Protein AF-A0A0D0CYC9-F1 (afdb_monomer_lite)

Organism: NCBI:txid930991

Secondary structure (DSSP, 8-state):
-HHHHHHHHHHHH-GGG-HHHHHHHHHHHHTT--HHHHHHHHHTTSS--HHHHHHHHHHHHHHHHHHHHHHHHTTS---------------

Radius of gyration: 20.15 Å; chains: 1; bounding box: 47×49×49 Å

pLDDT: mean 84.69, std 9.31, range [64.44, 97.12]

Sequence (91 aa):
KAVVVISIFLQSSNEKCNSLQGWMGFFMKSMCVPEKAIKVLAHAGLLISLSSIHNAVTSMSKEISSTIRKEVRTLHAAFVYDNFDIAFNTA

Foldseek 3Di:
DVVVVVLLVCCLPDPVSVVVLLVVLLVCVVVVPDLVVVCVCCVVSNHPHPVSNVVVVVVVVVVVVVVVVVCVVVVPDDDDPPPDDDDDDDD

Structure (mmCIF, N/CA/C/O backbone):
data_AF-A0A0D0CYC9-F1
#
_entry.id   AF-A0A0D0CYC9-F1
#
loop_
_atom_site.group_PDB
_atom_site.id
_atom_site.type_symbol
_atom_site.label_atom_id
_atom_site.label_alt_id
_atom_site.label_comp_id
_atom_site.label_asym_id
_atom_site.label_entity_id
_atom_site.label_seq_id
_atom_site.pdbx_PDB_ins_code
_atom_site.Cartn_x
_atom_site.Cartn_y
_atom_site.Cartn_z
_atom_site.occupancy
_atom_site.B_iso_or_equiv
_atom_site.auth_seq_id
_atom_site.auth_comp_id
_atom_site.auth_asym_id
_atom_site.auth_atom_id
_atom_site.pdbx_PDB_model_num
ATOM 1 N N . LYS A 1 1 ? 4.509 7.490 -29.520 1.00 64.94 1 LYS A N 1
ATOM 2 C CA . LYS A 1 1 ? 5.724 6.898 -28.896 1.00 64.94 1 LYS A CA 1
ATOM 3 C C . LYS A 1 1 ? 6.368 7.843 -27.877 1.00 64.94 1 LYS A C 1
ATOM 5 O O . LYS A 1 1 ? 6.438 7.456 -26.722 1.00 64.94 1 LYS A O 1
ATOM 10 N N . ALA A 1 2 ? 6.738 9.078 -28.245 1.00 77.50 2 ALA A N 1
ATOM 11 C CA . ALA A 1 2 ? 7.311 10.062 -27.309 1.00 77.50 2 ALA A CA 1
ATOM 12 C C . ALA A 1 2 ? 6.413 10.362 -26.093 1.00 77.50 2 ALA A C 1
ATOM 14 O O . ALA A 1 2 ? 6.896 10.353 -24.971 1.00 77.50 2 ALA A O 1
ATOM 15 N N . VAL A 1 3 ? 5.101 10.522 -26.307 1.00 75.81 3 VAL A N 1
ATOM 16 C CA . VAL A 1 3 ? 4.126 10.777 -25.228 1.00 75.81 3 VAL A CA 1
ATOM 17 C C . VAL A 1 3 ? 4.171 9.699 -24.141 1.00 75.81 3 VAL A C 1
ATOM 19 O O . VAL A 1 3 ? 4.233 10.038 -22.972 1.00 75.81 3 VAL A O 1
ATOM 22 N N . VAL A 1 4 ? 4.230 8.415 -24.515 1.00 75.88 4 VAL A N 1
ATOM 23 C CA . VAL A 1 4 ? 4.288 7.291 -23.557 1.00 75.88 4 VAL A CA 1
ATOM 24 C C . VAL A 1 4 ? 5.576 7.329 -22.736 1.00 75.88 4 VAL A C 1
ATOM 26 O O . VAL A 1 4 ? 5.535 7.176 -21.522 1.00 75.88 4 VAL A O 1
ATOM 29 N N . VAL A 1 5 ? 6.715 7.576 -23.386 1.00 75.31 5 VAL A N 1
ATOM 30 C CA . VAL A 1 5 ? 8.018 7.678 -22.711 1.00 75.31 5 VAL A CA 1
ATOM 31 C C . VAL A 1 5 ? 8.027 8.864 -21.745 1.00 75.31 5 VAL A C 1
ATOM 33 O O . VAL A 1 5 ? 8.406 8.705 -20.590 1.00 75.31 5 VAL A O 1
ATOM 36 N N . ILE A 1 6 ? 7.534 10.026 -22.182 1.00 74.56 6 ILE A N 1
ATOM 37 C CA . ILE A 1 6 ? 7.400 11.221 -21.340 1.00 74.56 6 ILE A CA 1
ATOM 38 C C . ILE A 1 6 ? 6.462 10.945 -20.160 1.00 74.56 6 ILE A C 1
ATOM 40 O O . ILE A 1 6 ? 6.777 11.340 -19.045 1.00 74.56 6 ILE A O 1
ATOM 44 N N . SER A 1 7 ? 5.350 10.231 -20.366 1.00 70.06 7 SER A N 1
ATOM 45 C CA . SER A 1 7 ? 4.454 9.827 -19.280 1.00 70.06 7 SER A CA 1
ATOM 46 C C . SER A 1 7 ? 5.153 8.923 -18.265 1.00 70.06 7 SER A C 1
ATOM 48 O O . SER A 1 7 ? 5.009 9.166 -17.075 1.00 70.06 7 SER A O 1
ATOM 50 N N . ILE A 1 8 ? 5.944 7.937 -18.698 1.00 72.38 8 ILE A N 1
ATOM 51 C CA . ILE A 1 8 ? 6.708 7.063 -17.789 1.00 72.38 8 ILE A CA 1
ATOM 52 C C . ILE A 1 8 ? 7.718 7.884 -16.975 1.00 72.38 8 ILE A C 1
ATOM 54 O O . ILE A 1 8 ? 7.745 7.785 -15.751 1.00 72.38 8 ILE A O 1
ATOM 58 N N . PHE A 1 9 ? 8.490 8.760 -17.626 1.00 72.00 9 PHE A N 1
ATOM 59 C CA . PHE A 1 9 ? 9.429 9.644 -16.929 1.00 72.00 9 PHE A CA 1
ATOM 60 C C . PHE A 1 9 ? 8.721 10.575 -15.940 1.00 72.00 9 PHE A C 1
ATOM 62 O O . PHE A 1 9 ? 9.152 10.699 -14.797 1.00 72.00 9 PHE A O 1
ATOM 69 N N . LEU A 1 10 ? 7.605 11.189 -16.338 1.00 70.19 10 LEU A N 1
ATOM 70 C CA . LEU A 1 10 ? 6.851 12.098 -15.479 1.00 70.19 10 LEU A CA 1
ATOM 71 C C . LEU A 1 10 ? 6.270 11.368 -14.262 1.00 70.19 10 LEU A C 1
ATOM 73 O O . LEU A 1 10 ? 6.347 11.880 -13.148 1.00 70.19 10 LEU A O 1
ATOM 77 N N . GLN A 1 11 ? 5.731 10.162 -14.454 1.00 69.56 11 GLN A N 1
ATOM 78 C CA . GLN A 1 11 ? 5.224 9.345 -13.354 1.00 69.56 11 GLN A CA 1
ATOM 79 C C . GLN A 1 11 ? 6.363 8.853 -12.438 1.00 69.56 11 GLN A C 1
ATOM 81 O O . GLN A 1 11 ? 6.148 8.718 -11.236 1.00 69.56 11 GLN A O 1
ATOM 86 N N . SER A 1 12 ? 7.563 8.602 -12.974 1.00 68.06 12 SER A N 1
ATOM 87 C CA . SER A 1 12 ? 8.738 8.179 -12.198 1.00 68.06 12 SER A CA 1
ATOM 88 C C . SER A 1 12 ? 9.420 9.322 -11.437 1.00 68.06 12 SER A C 1
ATOM 90 O O . SER A 1 12 ? 10.043 9.062 -10.410 1.00 68.06 12 SER A O 1
ATOM 92 N N . SER A 1 13 ? 9.357 10.561 -11.931 1.00 69.19 13 SER A N 1
ATOM 93 C CA . SER A 1 13 ? 10.057 11.712 -11.336 1.00 69.19 13 SER A CA 1
ATOM 94 C C . SER A 1 13 ? 9.163 12.606 -10.478 1.00 69.19 13 SER A C 1
ATOM 96 O O . SER A 1 13 ? 9.682 13.372 -9.671 1.00 69.19 13 SER A O 1
ATOM 98 N N . ASN A 1 14 ? 7.839 12.537 -10.639 1.00 70.44 14 ASN A N 1
ATOM 99 C CA . ASN A 1 14 ? 6.901 13.385 -9.913 1.00 70.44 14 ASN A CA 1
ATOM 100 C C . ASN A 1 14 ? 5.976 12.554 -9.018 1.00 70.44 14 ASN A C 1
ATOM 102 O O . ASN A 1 14 ? 5.131 11.797 -9.499 1.00 70.44 14 ASN A O 1
ATOM 106 N N . GLU A 1 15 ? 6.082 12.764 -7.706 1.00 66.75 15 GLU A N 1
ATOM 107 C CA . GLU A 1 15 ? 5.232 12.116 -6.703 1.00 66.75 15 GLU A CA 1
ATOM 108 C C . GLU A 1 15 ? 3.735 12.387 -6.910 1.00 66.75 15 GLU A C 1
ATOM 110 O O . GLU A 1 15 ? 2.910 11.535 -6.615 1.00 66.75 15 GLU A O 1
ATOM 115 N N . LYS A 1 16 ? 3.353 13.531 -7.491 1.00 67.31 16 LYS A N 1
ATOM 116 C CA . LYS A 1 16 ? 1.943 13.851 -7.774 1.00 67.31 16 LYS A CA 1
ATOM 117 C C . LYS A 1 16 ? 1.396 13.080 -8.974 1.00 67.31 16 LYS A C 1
ATOM 119 O O . LYS A 1 16 ? 0.184 12.976 -9.140 1.00 67.31 16 LYS A O 1
ATOM 124 N N . CYS A 1 17 ? 2.276 12.531 -9.810 1.00 65.12 17 CYS A N 1
ATOM 125 C CA . CYS A 1 17 ? 1.922 11.750 -10.992 1.00 65.12 17 CYS A CA 1
ATOM 126 C C . CYS A 1 17 ? 2.042 10.235 -10.759 1.00 65.12 17 CYS A C 1
ATOM 128 O O . CYS A 1 17 ? 1.730 9.459 -11.659 1.00 65.12 17 CYS A O 1
ATOM 130 N N . ASN A 1 18 ? 2.459 9.790 -9.570 1.00 73.56 18 ASN A N 1
ATOM 131 C CA . ASN A 1 18 ? 2.689 8.372 -9.282 1.00 73.56 18 ASN A CA 1
ATOM 132 C C . ASN A 1 18 ? 1.4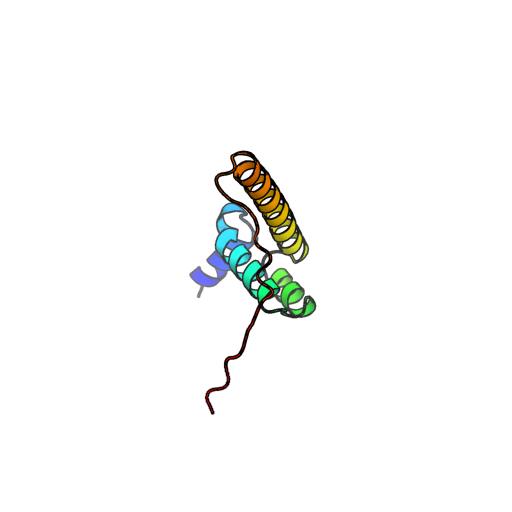21 7.601 -8.866 1.00 73.56 18 ASN A C 1
ATOM 134 O O . ASN A 1 18 ? 1.506 6.401 -8.616 1.00 73.56 18 ASN A O 1
ATOM 138 N N . SER A 1 19 ? 0.255 8.255 -8.803 1.00 77.00 19 SER A N 1
ATOM 139 C CA . SER A 1 19 ? -0.969 7.655 -8.251 1.00 77.00 19 SER A CA 1
ATOM 140 C C . SER A 1 19 ? -1.347 6.343 -8.954 1.00 77.00 19 SER A C 1
ATOM 142 O O . SER A 1 19 ? -1.614 5.342 -8.291 1.00 77.00 19 SER A O 1
ATOM 144 N N . LEU A 1 20 ? -1.256 6.295 -10.289 1.00 80.00 20 LEU A N 1
ATOM 145 C CA . LEU A 1 20 ? -1.495 5.075 -11.071 1.00 80.00 20 LEU A CA 1
ATOM 146 C C . LEU A 1 20 ? -0.491 3.957 -10.742 1.00 80.00 20 LEU A C 1
ATOM 148 O O . LEU A 1 20 ? -0.885 2.807 -10.558 1.00 80.00 20 LEU A O 1
ATOM 152 N N . GLN A 1 21 ? 0.799 4.288 -10.627 1.00 81.44 21 GLN A N 1
ATOM 153 C CA . GLN A 1 21 ? 1.835 3.326 -10.237 1.00 81.44 21 GLN A CA 1
ATOM 154 C C . GLN A 1 21 ? 1.633 2.817 -8.802 1.00 81.44 21 GLN A C 1
ATOM 156 O O . GLN A 1 21 ? 1.912 1.654 -8.518 1.00 81.44 21 GLN A O 1
ATOM 161 N N . GLY A 1 22 ? 1.122 3.669 -7.908 1.00 84.44 22 GLY A N 1
ATOM 162 C CA . GLY A 1 22 ? 0.742 3.307 -6.546 1.00 84.44 22 GLY A CA 1
ATOM 163 C C . GLY A 1 22 ? -0.400 2.294 -6.511 1.00 84.44 22 GLY A C 1
ATOM 164 O O . GLY A 1 22 ? -0.262 1.245 -5.881 1.00 84.44 22 GLY A O 1
ATOM 165 N N . TRP A 1 23 ? -1.483 2.553 -7.251 1.00 85.06 23 TRP A N 1
ATOM 166 C CA . TRP A 1 23 ? -2.603 1.615 -7.402 1.00 85.06 23 TRP A CA 1
ATOM 167 C C . TRP A 1 23 ? -2.164 0.279 -7.999 1.00 85.06 23 TRP A C 1
ATOM 169 O O . TRP A 1 23 ? -2.542 -0.780 -7.496 1.00 85.06 23 TRP A O 1
ATOM 179 N N . MET A 1 24 ? -1.315 0.314 -9.027 1.00 87.38 24 MET A N 1
ATOM 180 C CA . MET A 1 24 ? -0.779 -0.900 -9.635 1.00 87.38 24 MET A CA 1
ATOM 181 C C . MET A 1 24 ? 0.098 -1.689 -8.651 1.00 87.38 24 MET A C 1
ATOM 183 O O . MET A 1 24 ? -0.037 -2.907 -8.542 1.00 87.38 24 MET A O 1
ATOM 187 N N . GLY A 1 25 ? 0.953 -1.007 -7.882 1.00 88.25 25 GLY A N 1
ATOM 188 C CA . GLY A 1 25 ? 1.775 -1.625 -6.840 1.00 88.25 25 GLY A CA 1
ATOM 189 C C . GLY A 1 25 ? 0.940 -2.278 -5.733 1.00 88.25 25 GLY A C 1
ATOM 190 O O . GLY A 1 25 ? 1.240 -3.397 -5.312 1.00 88.25 25 GLY A O 1
ATOM 191 N N . PHE A 1 26 ? -0.146 -1.624 -5.312 1.00 88.44 26 PHE A N 1
ATOM 192 C CA . PHE A 1 26 ? -1.111 -2.186 -4.365 1.00 88.44 26 PHE A CA 1
ATOM 193 C C . PHE A 1 26 ? -1.786 -3.448 -4.921 1.00 88.44 26 PHE A C 1
ATOM 195 O O . PHE A 1 26 ? -1.793 -4.486 -4.257 1.00 88.44 26 PHE A O 1
ATOM 202 N N . PHE A 1 27 ? -2.279 -3.397 -6.162 1.00 90.06 27 PHE A N 1
ATOM 203 C CA . PHE A 1 27 ? -2.917 -4.544 -6.811 1.00 90.06 27 PHE A CA 1
ATOM 204 C C . PHE A 1 27 ? -1.958 -5.734 -6.946 1.00 90.06 27 PHE A C 1
ATOM 206 O O . PHE A 1 27 ? -2.304 -6.860 -6.596 1.00 90.06 27 PHE A O 1
ATOM 213 N N . MET A 1 28 ? -0.712 -5.494 -7.362 1.00 89.44 28 MET A N 1
ATOM 214 C CA . MET A 1 28 ? 0.302 -6.548 -7.448 1.00 89.44 28 MET A CA 1
ATOM 215 C C . MET A 1 28 ? 0.608 -7.186 -6.092 1.00 89.44 28 MET A C 1
ATOM 217 O O . MET A 1 28 ? 0.764 -8.406 -6.010 1.00 89.44 28 MET A O 1
ATOM 221 N N . LYS A 1 29 ? 0.655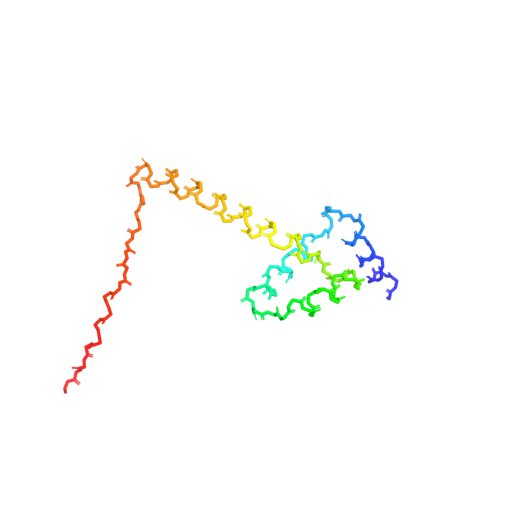 -6.391 -5.015 1.00 89.75 29 LYS A N 1
ATOM 222 C CA . LYS A 1 29 ? 0.815 -6.933 -3.662 1.00 89.75 29 LYS A CA 1
ATOM 223 C C . LYS A 1 29 ? -0.383 -7.794 -3.253 1.00 89.75 29 LYS A C 1
ATOM 225 O O . LYS A 1 29 ? -0.170 -8.845 -2.655 1.00 89.75 29 LYS A O 1
ATOM 230 N N . SER A 1 30 ? -1.604 -7.387 -3.610 1.00 89.06 30 SER A N 1
ATOM 231 C CA . SER A 1 30 ? -2.831 -8.158 -3.358 1.00 89.06 30 SER A CA 1
ATOM 232 C C . SER A 1 30 ? -2.869 -9.484 -4.121 1.00 89.06 30 SER A C 1
ATOM 234 O O . SER A 1 30 ? -3.377 -10.470 -3.604 1.00 89.06 30 SER A O 1
ATOM 236 N N . MET A 1 31 ? -2.308 -9.525 -5.331 1.00 93.12 31 MET A N 1
ATOM 237 C CA . MET A 1 31 ? -2.245 -10.727 -6.173 1.00 93.12 31 MET A CA 1
ATOM 238 C C . MET A 1 31 ? -1.061 -11.646 -5.832 1.00 93.12 31 MET A C 1
ATOM 240 O O . MET A 1 31 ? -0.719 -12.527 -6.619 1.00 93.12 31 MET A O 1
ATOM 244 N N . CYS A 1 32 ? -0.397 -11.428 -4.691 1.00 91.50 32 CYS A N 1
ATOM 245 C CA . CYS A 1 32 ? 0.784 -12.182 -4.265 1.00 91.50 32 CYS A CA 1
ATOM 246 C C . CYS A 1 32 ? 1.900 -12.231 -5.329 1.00 91.50 32 CYS A C 1
ATOM 248 O O . CYS A 1 32 ? 2.647 -13.208 -5.409 1.00 91.50 32 CYS A O 1
ATOM 250 N N . VAL A 1 33 ? 2.037 -11.174 -6.143 1.00 93.00 33 VAL A N 1
ATOM 251 C CA . VAL A 1 33 ? 3.079 -11.105 -7.176 1.00 93.00 33 VAL A CA 1
ATOM 252 C C . VAL A 1 33 ? 4.459 -11.185 -6.508 1.00 93.00 33 VAL A C 1
ATOM 254 O O . VAL A 1 33 ? 4.700 -10.480 -5.521 1.00 93.00 33 VAL A O 1
ATOM 257 N N . PRO A 1 34 ? 5.397 -12.000 -7.032 1.00 95.06 34 PRO A N 1
ATOM 258 C CA . PRO A 1 34 ? 6.728 -12.126 -6.455 1.00 95.06 34 PRO A CA 1
ATOM 259 C C . PRO A 1 34 ? 7.441 -10.776 -6.335 1.00 95.06 34 PRO A C 1
ATOM 261 O O . PRO A 1 34 ? 7.544 -10.022 -7.303 1.00 95.06 34 PRO A O 1
ATOM 264 N N . GLU A 1 35 ? 8.032 -10.501 -5.171 1.00 93.44 35 GLU A N 1
ATOM 265 C CA . GLU A 1 35 ? 8.693 -9.214 -4.900 1.00 93.44 35 GLU A CA 1
ATOM 266 C C . GLU A 1 35 ? 9.851 -8.921 -5.863 1.00 93.44 35 GLU A C 1
ATOM 268 O O . GLU A 1 35 ? 10.131 -7.765 -6.175 1.00 93.44 35 GLU A O 1
ATOM 273 N N . LYS A 1 36 ? 10.488 -9.969 -6.405 1.00 94.94 36 LYS A N 1
ATOM 274 C CA . LYS A 1 36 ? 11.503 -9.841 -7.459 1.00 94.94 36 LYS A CA 1
ATOM 275 C C . LYS A 1 36 ? 10.936 -9.189 -8.724 1.00 94.94 36 LYS A C 1
ATOM 277 O O . LYS A 1 36 ? 11.588 -8.312 -9.280 1.00 94.94 36 LYS A O 1
ATOM 282 N N . ALA A 1 37 ? 9.730 -9.571 -9.150 1.00 93.75 37 ALA A N 1
ATOM 283 C CA . ALA A 1 37 ? 9.076 -8.981 -10.317 1.00 93.75 37 ALA A CA 1
ATOM 284 C C . ALA A 1 37 ? 8.727 -7.510 -10.057 1.00 93.75 37 ALA A C 1
ATOM 286 O O . ALA A 1 37 ? 9.065 -6.645 -10.861 1.00 93.75 37 ALA A O 1
ATOM 287 N N . ILE A 1 38 ? 8.161 -7.211 -8.883 1.00 92.94 38 ILE A N 1
ATOM 288 C CA . ILE A 1 38 ? 7.858 -5.836 -8.457 1.00 92.94 38 ILE A CA 1
ATOM 289 C C . ILE A 1 38 ? 9.131 -4.978 -8.455 1.00 92.94 38 ILE A C 1
ATOM 291 O O . ILE A 1 38 ? 9.131 -3.866 -8.975 1.00 92.94 38 ILE A O 1
ATOM 295 N N . LYS A 1 39 ? 10.244 -5.502 -7.930 1.00 93.50 39 LYS A N 1
ATOM 296 C CA . LYS A 1 39 ? 11.527 -4.789 -7.871 1.00 93.50 39 LYS A CA 1
ATOM 297 C C . LYS A 1 39 ? 12.099 -4.485 -9.258 1.00 93.50 39 LYS A C 1
ATOM 299 O O . LYS A 1 39 ? 12.661 -3.404 -9.437 1.00 93.50 39 LYS A O 1
ATOM 304 N N . VAL A 1 40 ? 11.955 -5.405 -10.215 1.00 93.50 40 VAL A N 1
ATOM 305 C CA . VAL A 1 40 ? 12.365 -5.197 -11.615 1.00 93.50 40 VAL A CA 1
ATOM 306 C C . VAL A 1 40 ? 11.511 -4.113 -12.271 1.00 93.50 40 VAL A C 1
ATOM 308 O O . VAL A 1 40 ? 12.062 -3.187 -12.857 1.00 93.50 40 VAL A O 1
ATOM 311 N N . LEU A 1 41 ? 10.185 -4.170 -12.120 1.00 89.56 41 LEU A N 1
ATOM 312 C CA . LEU A 1 41 ? 9.285 -3.153 -12.675 1.00 89.56 41 LEU A CA 1
ATOM 313 C C . LEU A 1 41 ? 9.517 -1.771 -12.049 1.00 89.56 41 LEU A C 1
ATOM 315 O O . LEU A 1 41 ? 9.480 -0.767 -12.757 1.00 89.56 41 LEU A O 1
ATOM 319 N N . ALA A 1 42 ? 9.812 -1.719 -10.750 1.00 88.62 42 ALA A N 1
ATOM 320 C CA . ALA A 1 42 ? 10.163 -0.478 -10.072 1.00 88.62 42 ALA A CA 1
ATOM 321 C C . ALA A 1 42 ? 11.483 0.113 -10.597 1.00 88.62 42 ALA A C 1
ATOM 323 O O . ALA A 1 42 ? 11.556 1.309 -10.857 1.00 88.62 42 ALA A O 1
ATOM 324 N N . HIS A 1 43 ? 12.509 -0.716 -10.834 1.00 88.06 43 HIS A N 1
ATOM 325 C CA . HIS A 1 43 ? 13.756 -0.256 -11.468 1.00 88.06 43 HIS A CA 1
ATOM 326 C C . HIS A 1 43 ? 13.555 0.187 -12.922 1.00 88.06 43 HIS A C 1
ATOM 328 O O . HIS A 1 43 ? 14.279 1.057 -13.394 1.00 88.06 43 HIS A O 1
ATOM 334 N N . ALA A 1 44 ? 12.572 -0.379 -13.626 1.00 85.50 44 ALA A N 1
ATOM 335 C CA . ALA A 1 44 ? 12.189 0.049 -14.969 1.00 85.50 44 ALA A CA 1
ATOM 336 C C . ALA A 1 44 ? 11.351 1.346 -14.987 1.00 85.50 44 ALA A C 1
ATOM 338 O O . ALA A 1 44 ? 10.977 1.804 -16.065 1.00 85.50 44 ALA A O 1
ATOM 339 N N . GLY A 1 45 ? 11.028 1.927 -13.823 1.00 80.62 45 GLY A N 1
ATOM 340 C CA . GLY A 1 45 ? 10.192 3.128 -13.711 1.00 80.62 45 GLY A CA 1
ATOM 341 C C . GLY A 1 45 ? 8.709 2.889 -14.014 1.00 80.62 45 GLY A C 1
ATOM 342 O O . GLY A 1 45 ? 7.983 3.834 -14.304 1.00 80.62 45 GLY A O 1
ATOM 343 N N . LEU A 1 46 ? 8.264 1.628 -13.991 1.00 82.62 46 LEU A N 1
ATOM 344 C CA . LEU A 1 46 ? 6.877 1.233 -14.264 1.00 82.62 46 LEU A CA 1
ATOM 345 C C . LEU A 1 46 ? 6.038 1.078 -12.988 1.00 82.62 46 LEU A C 1
ATOM 347 O O . LEU A 1 46 ? 4.813 0.985 -13.066 1.00 82.62 46 LEU A O 1
ATOM 351 N N . LEU A 1 47 ? 6.691 1.002 -11.828 1.00 85.75 47 LEU A N 1
ATOM 352 C CA . LEU A 1 47 ? 6.061 0.912 -10.515 1.00 85.75 47 LEU A CA 1
ATOM 353 C C . LEU A 1 47 ? 6.798 1.771 -9.491 1.00 85.75 47 LEU A C 1
ATOM 355 O O . LEU A 1 47 ? 7.988 2.062 -9.614 1.00 85.75 47 LEU A O 1
ATOM 359 N N . ILE A 1 48 ? 6.096 2.066 -8.399 1.00 86.62 48 ILE A N 1
ATOM 360 C CA . ILE A 1 48 ? 6.726 2.564 -7.180 1.00 86.62 48 ILE A CA 1
ATOM 361 C C . ILE A 1 48 ? 7.597 1.483 -6.528 1.00 86.62 48 ILE A C 1
ATOM 363 O O . ILE A 1 48 ? 7.428 0.281 -6.749 1.00 86.62 48 ILE A O 1
ATOM 367 N N . SER A 1 49 ? 8.530 1.919 -5.683 1.00 89.62 49 SER A N 1
ATOM 368 C CA . SER A 1 49 ? 9.417 1.004 -4.970 1.00 89.62 49 SER A CA 1
ATOM 369 C C . SER A 1 49 ? 8.644 0.038 -4.061 1.00 89.62 49 SER A C 1
ATOM 371 O O . SER A 1 49 ? 7.588 0.368 -3.517 1.00 89.62 49 SER A O 1
ATOM 373 N N . LEU A 1 50 ? 9.204 -1.154 -3.845 1.00 90.94 50 LEU A N 1
ATOM 374 C CA . LEU A 1 50 ? 8.618 -2.151 -2.946 1.00 90.94 50 LEU A CA 1
ATOM 375 C C . LEU A 1 50 ? 8.424 -1.603 -1.520 1.00 90.94 50 LEU A C 1
ATOM 377 O O . LEU A 1 50 ? 7.391 -1.854 -0.904 1.00 90.94 50 LEU A O 1
ATOM 381 N N . SER A 1 51 ? 9.372 -0.805 -1.020 1.00 91.56 51 SER A N 1
ATOM 382 C CA . SER A 1 51 ? 9.252 -0.157 0.290 1.00 91.56 51 SER A CA 1
ATOM 383 C C . SER A 1 51 ? 8.119 0.869 0.317 1.00 91.56 51 SER A C 1
ATOM 385 O O . SER A 1 51 ? 7.386 0.930 1.300 1.00 91.56 51 SER A O 1
ATOM 387 N N . SER A 1 52 ? 7.907 1.626 -0.765 1.00 89.81 52 SER A N 1
ATOM 388 C CA . SER A 1 52 ? 6.751 2.523 -0.895 1.00 89.81 52 SER A CA 1
ATOM 389 C C . SER A 1 52 ? 5.428 1.754 -0.824 1.00 89.81 52 SER A C 1
ATOM 391 O O . SER A 1 52 ? 4.511 2.207 -0.144 1.00 89.81 52 SER A O 1
ATOM 393 N N . ILE A 1 53 ? 5.338 0.575 -1.452 1.00 90.62 53 ILE A N 1
ATOM 394 C CA . ILE A 1 53 ? 4.150 -0.292 -1.371 1.00 90.62 53 ILE A CA 1
ATOM 395 C C . ILE A 1 53 ? 3.923 -0.756 0.074 1.00 90.62 53 ILE A C 1
ATOM 397 O O . ILE A 1 53 ? 2.819 -0.616 0.598 1.00 90.62 53 ILE A O 1
ATOM 401 N N . HIS A 1 54 ? 4.955 -1.277 0.748 1.00 92.69 54 HIS A N 1
ATOM 402 C CA . HIS A 1 54 ? 4.841 -1.717 2.146 1.00 92.69 54 HIS A CA 1
ATOM 403 C C . HIS A 1 54 ? 4.455 -0.570 3.087 1.00 92.69 54 HIS A C 1
ATOM 405 O O . HIS A 1 54 ? 3.608 -0.754 3.965 1.00 92.69 54 HIS A O 1
ATOM 411 N N . ASN A 1 55 ? 5.024 0.620 2.885 1.00 91.94 55 ASN A N 1
ATOM 412 C CA . ASN A 1 55 ? 4.699 1.811 3.665 1.00 91.94 55 ASN A CA 1
ATOM 413 C C . ASN A 1 55 ? 3.247 2.242 3.453 1.00 91.94 55 ASN A C 1
ATOM 415 O O . ASN A 1 55 ? 2.558 2.522 4.433 1.00 91.94 55 ASN A O 1
ATOM 419 N N . ALA A 1 56 ? 2.763 2.241 2.208 1.00 89.38 56 ALA A N 1
ATOM 420 C CA . ALA A 1 56 ? 1.374 2.557 1.892 1.00 89.38 56 ALA A CA 1
ATOM 421 C C . ALA A 1 56 ? 0.409 1.573 2.570 1.00 89.38 56 ALA A C 1
ATOM 423 O O . ALA A 1 56 ? -0.505 2.000 3.271 1.00 89.38 56 ALA A O 1
ATOM 424 N N . VAL A 1 57 ? 0.662 0.263 2.458 1.00 90.75 57 VAL A N 1
ATOM 425 C CA . VAL A 1 57 ? -0.152 -0.779 3.112 1.00 90.75 57 VAL A CA 1
ATOM 426 C C . VAL A 1 57 ? -0.148 -0.613 4.633 1.00 90.75 57 VAL A C 1
ATOM 428 O O . VAL A 1 57 ? -1.202 -0.677 5.269 1.00 90.75 57 VAL A O 1
ATOM 431 N N . THR A 1 58 ? 1.018 -0.354 5.227 1.00 94.19 58 THR A N 1
ATOM 432 C CA . THR A 1 58 ? 1.156 -0.170 6.678 1.00 94.19 58 THR A CA 1
ATOM 433 C C . THR A 1 58 ? 0.436 1.088 7.157 1.00 94.19 58 THR A C 1
ATOM 435 O O . THR A 1 58 ? -0.262 1.051 8.170 1.00 94.19 58 THR A O 1
ATOM 438 N N . SER A 1 59 ? 0.586 2.204 6.440 1.00 92.62 59 SER A N 1
ATOM 439 C CA . SER A 1 59 ? -0.082 3.467 6.759 1.00 92.62 59 SER A CA 1
ATOM 440 C C . SER A 1 59 ? -1.598 3.329 6.652 1.00 92.62 59 SER A C 1
ATOM 4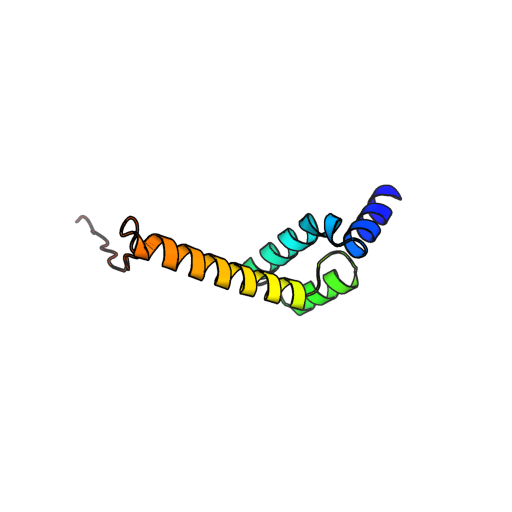42 O O . SER A 1 59 ? -2.310 3.676 7.590 1.00 92.62 59 SER A O 1
ATOM 444 N N . MET A 1 60 ? -2.083 2.735 5.561 1.00 91.62 60 MET A N 1
ATOM 445 C CA . MET A 1 60 ? -3.507 2.497 5.344 1.00 91.62 60 MET A CA 1
ATOM 446 C C . MET A 1 60 ? -4.091 1.574 6.420 1.00 91.62 60 MET A C 1
ATOM 448 O O . MET A 1 60 ? -5.148 1.857 6.968 1.00 91.62 60 MET A O 1
ATOM 452 N N . SER A 1 61 ? -3.371 0.517 6.807 1.00 94.50 61 SER A N 1
ATOM 453 C CA . SER A 1 61 ? -3.786 -0.371 7.905 1.00 94.50 61 SER A CA 1
ATOM 454 C C . SER A 1 61 ? -3.908 0.370 9.241 1.00 94.50 61 SER A C 1
ATOM 456 O O . SER A 1 61 ? -4.854 0.142 9.996 1.00 94.50 61 SER A O 1
ATOM 458 N N . LYS A 1 62 ? -2.973 1.283 9.541 1.00 97.12 62 LYS A N 1
ATOM 459 C CA . LYS A 1 62 ? -3.029 2.124 10.748 1.00 97.12 62 LYS A CA 1
ATOM 460 C C . LYS A 1 62 ? -4.226 3.072 10.722 1.00 97.12 62 LYS A C 1
ATOM 462 O O . LYS A 1 62 ? -4.909 3.204 11.735 1.00 97.12 62 LYS A O 1
ATOM 467 N N . GLU A 1 63 ? -4.483 3.707 9.583 1.00 96.88 63 GLU A N 1
ATOM 468 C CA . GLU A 1 63 ? -5.624 4.604 9.405 1.00 96.88 63 GLU A CA 1
ATOM 469 C C . GLU A 1 63 ? -6.949 3.854 9.548 1.00 96.88 63 GLU A C 1
ATOM 471 O O . GLU A 1 63 ? -7.782 4.247 10.359 1.00 96.88 63 GLU A O 1
ATOM 476 N N . ILE A 1 64 ? -7.097 2.713 8.870 1.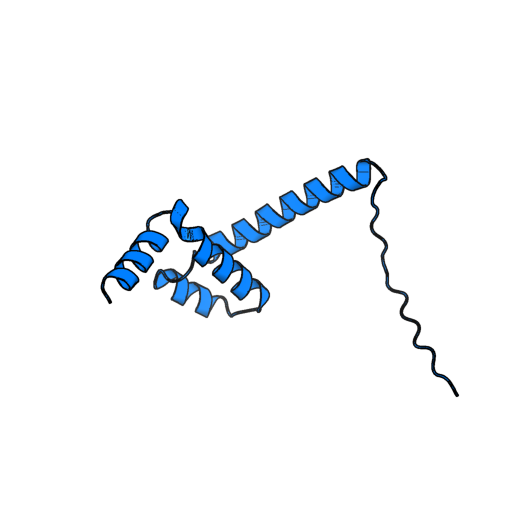00 94.00 64 ILE A N 1
ATOM 477 C CA . ILE A 1 64 ? -8.260 1.827 8.996 1.00 94.00 64 ILE A CA 1
ATOM 478 C C . ILE A 1 64 ? -8.469 1.422 10.457 1.00 94.00 64 ILE A C 1
ATOM 480 O O . ILE A 1 64 ? -9.575 1.551 10.971 1.00 94.00 64 ILE A O 1
ATOM 484 N N . SER A 1 65 ? -7.416 0.994 11.161 1.00 95.19 65 SER A N 1
ATOM 485 C CA . SER A 1 65 ? -7.506 0.630 12.581 1.00 95.19 65 SER A CA 1
ATOM 486 C C . SER A 1 65 ? -7.963 1.802 13.459 1.00 95.19 65 SER A C 1
ATOM 488 O O . SER A 1 65 ? -8.779 1.622 14.367 1.00 95.19 65 SER A O 1
ATOM 490 N N . SER A 1 66 ? -7.465 3.009 13.186 1.00 96.56 66 SER A N 1
ATOM 491 C CA . SER A 1 66 ? -7.868 4.231 13.887 1.00 96.56 66 SER A CA 1
ATOM 492 C C . SER A 1 66 ? -9.340 4.568 13.637 1.00 96.56 66 SER A C 1
ATOM 494 O O . SER A 1 66 ? -10.093 4.786 14.588 1.00 96.56 66 SER A O 1
ATOM 496 N N . THR A 1 67 ? -9.770 4.537 12.374 1.00 95.56 67 THR A N 1
ATOM 497 C CA . THR A 1 67 ? -11.156 4.785 11.960 1.00 95.56 67 THR A CA 1
ATOM 498 C C . THR A 1 67 ? -12.098 3.766 12.580 1.00 95.56 67 THR A C 1
ATOM 500 O O . THR A 1 67 ? -13.058 4.145 13.241 1.00 95.56 67 THR A O 1
ATOM 503 N N . ILE A 1 68 ? -11.767 2.478 12.493 1.00 94.00 68 ILE A N 1
ATOM 504 C CA . ILE A 1 68 ? -12.498 1.397 13.155 1.00 94.00 68 ILE A CA 1
ATOM 505 C C . ILE A 1 68 ? -12.664 1.676 14.653 1.00 94.00 68 ILE A C 1
ATOM 507 O O . ILE A 1 68 ? -13.767 1.593 15.186 1.00 94.00 68 ILE A O 1
ATOM 511 N N . ARG A 1 69 ? -11.574 2.020 15.352 1.00 94.00 69 ARG A N 1
ATOM 512 C CA . ARG A 1 69 ? -11.619 2.313 16.792 1.00 94.00 69 ARG A CA 1
ATOM 513 C C . ARG A 1 69 ? -12.524 3.495 17.104 1.00 94.00 69 ARG A C 1
ATOM 515 O O . ARG A 1 69 ? -13.183 3.485 18.141 1.00 94.00 69 ARG A O 1
ATOM 522 N N . LYS A 1 70 ? -12.533 4.512 16.244 1.00 95.44 70 LYS A N 1
ATOM 523 C CA . LYS A 1 70 ? -13.410 5.672 16.383 1.00 95.44 70 LYS A CA 1
ATOM 524 C C . LYS A 1 70 ? -14.874 5.265 16.223 1.00 95.44 70 LYS A C 1
ATOM 526 O O . LYS A 1 70 ? -15.660 5.590 17.104 1.00 95.44 70 LYS A O 1
ATOM 531 N N . GLU A 1 71 ? -15.209 4.506 15.184 1.00 94.75 71 GLU A N 1
ATOM 532 C CA . GLU A 1 71 ? -16.582 4.062 14.918 1.00 94.75 71 GLU A CA 1
ATOM 533 C C . GLU A 1 71 ? -17.112 3.132 16.013 1.00 94.75 71 GLU A C 1
ATOM 535 O O . GLU A 1 71 ? -18.190 3.374 16.555 1.00 94.75 71 GLU A O 1
ATOM 540 N N . VAL A 1 72 ? -16.323 2.141 16.442 1.00 92.94 72 VAL A N 1
ATOM 541 C CA . VAL A 1 72 ? -16.711 1.221 17.528 1.00 92.94 72 VAL A CA 1
ATOM 542 C C . VAL A 1 72 ? -16.968 1.970 18.840 1.00 92.94 72 VAL A C 1
ATOM 544 O O . VAL A 1 72 ? -17.900 1.642 19.569 1.00 92.94 72 VAL A O 1
ATOM 547 N N . ARG A 1 73 ? -16.195 3.025 19.137 1.00 93.19 73 ARG A N 1
ATOM 548 C CA . ARG A 1 73 ? -16.421 3.873 20.322 1.00 93.19 73 ARG A CA 1
ATOM 549 C C . ARG A 1 73 ? -17.739 4.646 20.282 1.00 93.19 73 ARG A C 1
ATOM 551 O O . ARG A 1 73 ? -18.193 5.066 21.340 1.00 93.19 73 ARG A O 1
ATOM 558 N N . THR A 1 74 ? -18.342 4.840 19.109 1.00 95.12 74 THR A N 1
ATOM 559 C CA . THR A 1 74 ? -19.674 5.458 18.999 1.00 95.12 74 THR A CA 1
ATOM 560 C C . THR A 1 74 ? -20.818 4.476 19.257 1.00 95.12 74 THR A C 1
ATOM 562 O O . THR A 1 74 ? -21.963 4.906 19.314 1.00 95.12 74 THR A O 1
ATOM 565 N N . LEU A 1 75 ? -20.525 3.176 19.403 1.00 88.12 75 LEU A N 1
ATOM 566 C CA . LEU A 1 75 ? -21.500 2.083 19.495 1.00 88.12 75 LEU A CA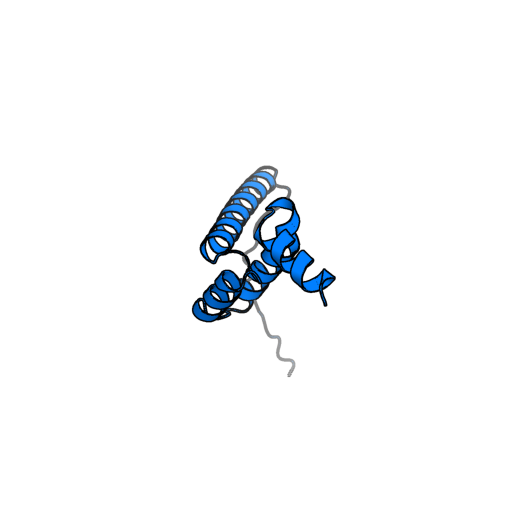 1
ATOM 567 C C . LEU A 1 75 ? -22.428 1.926 18.267 1.00 88.12 75 LEU A C 1
ATOM 569 O O . LEU A 1 75 ? -23.333 1.098 18.305 1.00 88.12 75 LEU A O 1
ATOM 573 N N . HIS A 1 76 ? -22.196 2.639 17.157 1.00 89.62 76 HIS A N 1
ATOM 574 C CA . HIS A 1 76 ? -22.958 2.448 15.910 1.00 89.62 76 HIS A CA 1
ATOM 575 C C . HIS A 1 76 ? -22.511 1.234 15.086 1.00 89.62 76 HIS A C 1
ATOM 577 O O . HIS A 1 76 ? -23.233 0.797 14.193 1.00 89.62 76 HIS A O 1
ATOM 583 N N . ALA A 1 77 ? -21.325 0.693 15.363 1.00 85.94 77 ALA A N 1
ATOM 584 C CA . ALA A 1 77 ? -20.779 -0.466 14.673 1.00 85.94 77 ALA A CA 1
ATOM 585 C C . ALA A 1 77 ? -20.014 -1.362 15.652 1.00 85.94 77 ALA A C 1
ATOM 587 O O . ALA A 1 77 ? -19.351 -0.881 16.572 1.00 85.94 77 ALA A O 1
ATOM 588 N N . ALA A 1 78 ? -20.078 -2.671 15.430 1.00 86.00 78 ALA A N 1
ATOM 589 C CA . ALA A 1 78 ? -19.320 -3.670 16.169 1.00 86.00 78 ALA A CA 1
ATOM 590 C C . ALA A 1 78 ? -18.831 -4.757 15.207 1.00 86.00 78 ALA A C 1
ATOM 592 O O . ALA A 1 78 ? -19.456 -5.012 14.177 1.00 86.00 78 ALA A O 1
ATOM 593 N N . PHE A 1 79 ? -17.719 -5.407 15.546 1.00 83.56 79 PHE A N 1
ATOM 594 C CA . PHE A 1 79 ? -17.294 -6.606 14.832 1.00 83.56 79 PHE A CA 1
ATOM 595 C C . PHE A 1 79 ? -18.091 -7.796 15.335 1.00 83.56 79 PHE A C 1
ATOM 597 O O . PHE A 1 79 ? -18.099 -8.074 16.534 1.00 83.56 79 PHE A O 1
ATOM 604 N N . VAL A 1 80 ? -18.714 -8.513 14.410 1.00 84.69 80 VAL A N 1
ATOM 605 C CA . VAL A 1 80 ? -19.278 -9.833 14.669 1.00 84.69 80 VAL A CA 1
ATOM 606 C C . VAL A 1 80 ? -18.338 -10.844 14.036 1.00 84.69 80 VAL A C 1
ATOM 608 O O . VAL A 1 80 ? -17.968 -10.714 12.870 1.00 84.69 80 VAL A O 1
ATOM 611 N N . TYR A 1 81 ? -17.904 -11.820 14.828 1.00 80.50 81 TYR A N 1
ATOM 612 C CA . TYR A 1 81 ? -17.153 -12.953 14.313 1.00 80.50 81 TYR A CA 1
ATOM 613 C C . TYR A 1 81 ? -18.155 -13.975 13.786 1.00 80.50 81 TYR A C 1
ATOM 615 O O . TYR A 1 81 ? -18.738 -14.739 14.555 1.00 80.50 81 TYR A O 1
ATOM 623 N N . ASP A 1 82 ? -18.407 -13.914 12.484 1.00 80.69 82 ASP A N 1
ATOM 624 C CA . ASP A 1 82 ? -19.323 -14.820 11.806 1.00 80.69 82 ASP A CA 1
ATOM 625 C C . ASP A 1 82 ? -18.574 -16.084 11.374 1.00 80.69 82 ASP A C 1
ATOM 627 O O . ASP A 1 82 ? -17.987 -16.156 10.298 1.00 80.69 82 ASP A O 1
ATOM 631 N N . ASN A 1 83 ? -18.517 -17.050 12.288 1.00 80.69 83 ASN A N 1
ATOM 632 C CA . ASN A 1 83 ? -17.863 -18.344 12.085 1.00 80.69 83 ASN A CA 1
ATOM 633 C C . ASN A 1 83 ? -18.865 -19.506 12.074 1.00 80.69 83 ASN A C 1
ATOM 635 O O . ASN A 1 83 ? -18.471 -20.668 12.193 1.00 80.69 83 ASN A O 1
ATOM 639 N N . PHE A 1 84 ? -20.161 -19.202 12.012 1.00 75.00 84 PHE A N 1
ATOM 640 C CA . PHE A 1 84 ? -21.222 -20.187 12.136 1.00 75.00 84 PHE A CA 1
ATOM 641 C C . PHE A 1 84 ? -21.829 -20.484 10.766 1.00 75.00 84 PHE A C 1
ATOM 643 O O . PHE A 1 84 ? -22.851 -19.922 10.387 1.00 75.00 84 PHE A O 1
ATOM 650 N N . ASP A 1 85 ? -21.181 -21.388 10.032 1.00 77.00 85 ASP A N 1
ATOM 651 C CA . ASP A 1 85 ? -21.666 -21.880 8.744 1.00 77.00 85 ASP A CA 1
ATOM 652 C C . ASP A 1 85 ? -22.404 -23.215 8.953 1.00 77.00 85 ASP A C 1
ATOM 654 O O . ASP A 1 85 ? -21.785 -24.248 9.227 1.00 77.00 85 ASP A O 1
ATOM 658 N N . ILE A 1 86 ? -23.742 -23.200 8.905 1.00 76.12 86 ILE A N 1
ATOM 659 C CA . ILE A 1 86 ? -24.557 -24.424 8.900 1.00 76.12 86 ILE A CA 1
ATOM 660 C C . ILE A 1 86 ? -24.953 -24.739 7.461 1.00 76.12 86 ILE A C 1
ATOM 662 O O . ILE A 1 86 ? -25.825 -24.092 6.881 1.00 76.12 86 ILE A O 1
ATOM 666 N N . ALA A 1 87 ? -24.392 -25.822 6.927 1.00 78.56 87 ALA A N 1
ATOM 667 C CA . ALA A 1 87 ? -24.915 -26.466 5.733 1.00 78.56 87 ALA A CA 1
ATOM 668 C C . ALA A 1 87 ? -26.153 -27.304 6.102 1.00 78.56 87 ALA A C 1
ATOM 670 O O . ALA A 1 87 ? -26.039 -28.378 6.697 1.00 78.56 87 ALA A O 1
ATOM 671 N N . PHE A 1 88 ? -27.349 -26.829 5.750 1.00 74.62 88 PHE A N 1
ATOM 672 C CA . PHE A 1 88 ? -28.558 -27.650 5.820 1.00 74.62 88 PHE A CA 1
ATOM 673 C C . PHE A 1 88 ? -28.579 -28.616 4.635 1.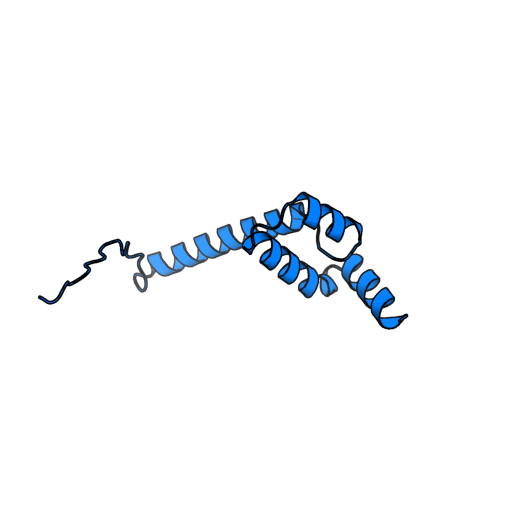00 74.62 88 PHE A C 1
ATOM 675 O O . PHE A 1 88 ? -28.736 -28.197 3.491 1.00 74.62 88 PHE A O 1
ATOM 682 N N . ASN A 1 89 ? -28.437 -29.912 4.909 1.00 75.50 89 ASN A N 1
ATOM 683 C CA . ASN A 1 89 ? -28.669 -30.949 3.909 1.00 75.50 89 ASN A CA 1
ATOM 684 C C . ASN A 1 89 ? -30.151 -31.345 3.965 1.00 75.50 89 ASN A C 1
ATOM 686 O O . ASN A 1 89 ? -30.613 -31.871 4.978 1.00 75.50 89 ASN A O 1
ATOM 690 N N . THR A 1 90 ? -30.910 -31.056 2.910 1.00 70.12 90 THR A N 1
ATOM 691 C CA . THR A 1 90 ? -32.280 -31.562 2.740 1.00 70.12 90 THR A CA 1
ATOM 692 C C . THR A 1 90 ? -32.225 -33.018 2.282 1.00 70.12 90 THR A C 1
ATOM 694 O O . THR A 1 90 ? -31.567 -33.307 1.282 1.00 70.12 90 THR A O 1
ATOM 697 N N . ALA A 1 91 ? -32.882 -33.903 3.038 1.00 64.44 91 ALA A N 1
ATOM 698 C CA . ALA A 1 91 ? -33.077 -35.317 2.708 1.00 64.44 91 ALA A CA 1
ATOM 699 C C . ALA A 1 91 ? -34.082 -35.513 1.563 1.00 64.44 91 ALA A C 1
ATOM 701 O O . ALA A 1 91 ? -34.997 -34.665 1.438 1.00 64.44 91 ALA A O 1
#